Protein AF-A0A2S0VPR3-F1 (afdb_monomer_lite)

Secondary structure (DSSP, 8-state):
---------------------------HHHHHS-S-HHHHHHHHHHHHHHHHHHHHHHT-SSHHHHHHHHHHHHHHHHHHHHH----S---HHHHHHHHHHHHHHHHHHHHHHHHHHHT-TT-HHHHHHHHHHHHHHHHHHHHHHHHHHHHHHS---

pLDDT: mean 84.64, std 18.94, range [37.22, 98.69]

Organism: NCBI:txid2172099

Sequence (157 aa):
MIKKMNRTLTTTLLTILISGCASNKMSHEELWHSHDLARVERAKTLYSCGMFFAIAGDQRQNEIEKSRYHKYSAKATNLAKELTPIDGSITDDQRKKLKKRYNLYAFRTSQSWIKAIGNDPEGNVFKNITKDCVSAIQNEDFIDTIDKLHNKISPKP

Foldseek 3Di:
DDDDDDDDDDDDDDDDPPPDPPPPPPDPCLQQQDPPVVLQVLLLLLLLQLVLLQVVLVPDPDPVSSVVSNVLSVLSNVLSVVSRDHDDDDDPVSVVSNVVSSNVSSVVNSVVLVVVCVVDPVSVSVVVSNVVSVVSSVVSVVVVVVVVVCCVVDPDD

Radius of gyration: 26.05 Å; chains: 1; bounding box: 92×51×65 Å

Structure (mmCIF, N/CA/C/O backbone):
data_AF-A0A2S0VPR3-F1
#
_entry.id   AF-A0A2S0VPR3-F1
#
loop_
_atom_site.group_PDB
_atom_site.id
_atom_site.type_symbol
_atom_site.label_atom_id
_atom_site.label_alt_id
_atom_site.label_comp_id
_atom_site.label_asym_id
_atom_site.label_entity_id
_atom_site.label_seq_id
_atom_site.pdbx_PDB_ins_code
_atom_site.Cartn_x
_atom_site.Cartn_y
_atom_site.Cartn_z
_atom_site.occupancy
_atom_site.B_iso_or_equiv
_atom_site.auth_seq_id
_atom_site.auth_comp_id
_atom_site.auth_asym_id
_atom_site.auth_atom_id
_atom_site.pdbx_PDB_model_num
ATOM 1 N N . MET A 1 1 ? -60.496 -34.418 -36.678 1.00 41.12 1 MET A N 1
ATOM 2 C CA . MET A 1 1 ? -59.887 -35.598 -37.336 1.00 41.12 1 MET A CA 1
ATOM 3 C C . MET A 1 1 ? -58.403 -35.336 -37.532 1.00 41.12 1 MET A C 1
ATOM 5 O O . MET A 1 1 ? -58.053 -34.328 -38.124 1.00 41.12 1 MET A O 1
ATOM 9 N N . ILE A 1 2 ? -57.552 -36.198 -36.975 1.00 43.47 2 ILE A N 1
ATOM 10 C CA . ILE A 1 2 ? -56.084 -36.142 -37.061 1.00 43.47 2 ILE A CA 1
ATOM 11 C C . ILE A 1 2 ? -55.612 -37.054 -38.202 1.00 43.47 2 ILE A C 1
ATOM 13 O O . ILE A 1 2 ? -56.076 -38.192 -38.259 1.00 43.47 2 ILE A O 1
ATOM 17 N N . LYS A 1 3 ? -54.655 -36.581 -39.022 1.00 37.22 3 LYS A N 1
ATOM 18 C CA . LYS A 1 3 ? -53.531 -37.294 -39.702 1.00 37.22 3 LYS A CA 1
ATOM 19 C C . LYS A 1 3 ? -53.124 -36.478 -40.949 1.00 37.22 3 LYS A C 1
ATOM 21 O O . LYS A 1 3 ? -54.006 -36.015 -41.648 1.00 37.22 3 LYS A O 1
ATOM 26 N N . LYS A 1 4 ? -51.861 -36.293 -41.348 1.00 37.25 4 LYS A N 1
ATOM 27 C CA . LYS A 1 4 ? -50.542 -36.722 -40.856 1.00 37.25 4 LYS A CA 1
ATOM 28 C C . LYS A 1 4 ? -49.463 -35.923 -41.626 1.00 37.25 4 LYS A C 1
ATOM 30 O O . LYS A 1 4 ? -49.666 -35.571 -42.779 1.00 37.25 4 LYS A O 1
ATOM 35 N N . MET A 1 5 ? -48.336 -35.712 -40.950 1.00 45.12 5 MET A N 1
ATOM 36 C CA . MET A 1 5 ? -46.998 -35.275 -41.396 1.00 45.12 5 MET A CA 1
ATOM 37 C C . MET A 1 5 ? -46.470 -35.800 -42.748 1.00 45.12 5 MET A C 1
ATOM 39 O O . MET A 1 5 ? -46.706 -36.959 -43.075 1.00 45.12 5 MET A O 1
ATOM 43 N N . ASN A 1 6 ? -45.595 -34.998 -43.384 1.00 39.19 6 ASN A N 1
ATOM 44 C CA . ASN A 1 6 ? -44.195 -35.322 -43.768 1.00 39.19 6 ASN A CA 1
ATOM 45 C C . ASN A 1 6 ? -43.497 -34.025 -44.268 1.00 39.19 6 ASN A C 1
ATOM 47 O O . ASN A 1 6 ? -43.946 -33.445 -45.244 1.00 39.19 6 ASN A O 1
ATOM 51 N N . ARG A 1 7 ? -42.629 -33.341 -43.500 1.00 47.25 7 ARG A N 1
ATOM 52 C CA . ARG A 1 7 ? -41.166 -33.508 -43.272 1.00 47.25 7 ARG A CA 1
ATOM 53 C C . ARG A 1 7 ? -40.259 -33.458 -44.519 1.00 47.25 7 ARG A C 1
ATOM 55 O O . ARG A 1 7 ? -40.121 -34.472 -45.182 1.00 47.25 7 ARG A O 1
ATOM 62 N N . THR A 1 8 ? -39.544 -32.332 -44.659 1.00 45.31 8 THR A N 1
ATOM 63 C CA . THR A 1 8 ? -38.117 -32.155 -45.067 1.00 45.31 8 THR A CA 1
ATOM 64 C C . THR A 1 8 ? -37.840 -30.644 -44.955 1.00 45.31 8 THR A C 1
ATOM 66 O O . THR A 1 8 ? -38.461 -29.883 -45.681 1.00 45.31 8 THR A O 1
ATOM 69 N N . LEU A 1 9 ? -37.206 -30.073 -43.923 1.00 47.94 9 LEU A N 1
ATOM 70 C CA . LEU A 1 9 ? -35.815 -30.162 -43.446 1.00 47.94 9 LEU A CA 1
ATOM 71 C C . LEU A 1 9 ? -34.763 -29.860 -44.527 1.00 47.94 9 LEU A C 1
ATOM 73 O O . LEU A 1 9 ? -34.195 -30.776 -45.107 1.00 47.94 9 LEU A O 1
ATOM 77 N N . THR A 1 10 ? -34.455 -28.571 -44.704 1.00 51.34 10 THR A N 1
ATOM 78 C CA . THR A 1 10 ? -33.142 -28.129 -45.188 1.00 51.34 10 THR A CA 1
ATOM 79 C C . THR A 1 10 ? -32.711 -26.880 -44.425 1.00 51.34 10 THR A C 1
ATOM 81 O O . THR A 1 10 ? -33.297 -25.807 -44.511 1.00 51.34 10 THR A O 1
ATOM 84 N N . THR A 1 11 ? -31.702 -27.108 -43.603 1.00 50.25 11 THR A N 1
ATOM 85 C CA . THR A 1 11 ? -30.854 -26.191 -42.850 1.00 50.25 11 THR A CA 1
ATOM 86 C C . THR A 1 11 ? -30.177 -25.132 -43.721 1.00 50.25 11 THR A C 1
ATOM 88 O O . THR A 1 11 ? -29.472 -25.487 -44.661 1.00 50.25 11 THR A O 1
ATOM 91 N N . THR A 1 12 ? -30.237 -23.868 -43.297 1.00 47.62 12 THR A N 1
ATOM 92 C C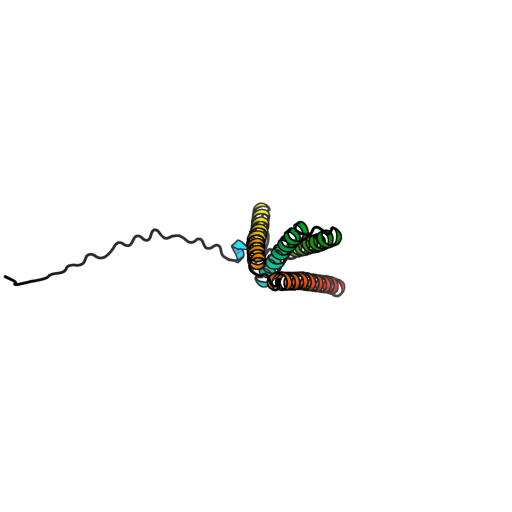A . THR A 1 12 ? -29.170 -22.882 -43.548 1.00 47.62 12 THR A CA 1
ATOM 93 C C . THR A 1 12 ? -28.755 -22.251 -42.225 1.00 47.62 12 THR A C 1
ATOM 95 O O . THR A 1 12 ? -29.386 -21.342 -41.693 1.00 47.62 12 THR A O 1
ATOM 98 N N . LEU A 1 13 ? -27.707 -22.864 -41.682 1.00 44.31 13 LEU A N 1
ATOM 99 C CA . LEU A 1 13 ? -26.794 -22.383 -40.654 1.00 44.31 13 LEU A CA 1
ATOM 100 C C . LEU A 1 13 ? -25.837 -21.342 -41.288 1.00 44.31 13 LEU A C 1
ATOM 102 O O . LEU A 1 13 ? -25.604 -21.422 -42.490 1.00 44.31 13 LEU A O 1
ATOM 106 N N . LEU A 1 14 ? -25.218 -20.484 -40.459 1.00 42.88 14 LEU A N 1
ATOM 107 C CA . LEU A 1 14 ? -24.195 -19.451 -40.763 1.00 42.88 14 LEU A CA 1
ATOM 108 C C . LEU A 1 14 ? -24.749 -18.174 -41.425 1.00 42.88 14 LEU A C 1
ATOM 110 O O . LEU A 1 14 ? -25.270 -18.210 -42.525 1.00 42.88 14 LEU A O 1
ATOM 114 N N . THR A 1 15 ? -24.631 -16.991 -40.819 1.00 49.88 15 THR A N 1
ATOM 115 C CA . THR A 1 15 ? -23.358 -16.405 -40.378 1.00 49.88 15 THR A CA 1
ATOM 116 C C . THR A 1 15 ? -23.406 -15.776 -38.991 1.00 49.88 15 THR A C 1
ATOM 118 O O . THR A 1 15 ? -24.073 -14.778 -38.728 1.00 49.88 15 THR A O 1
ATOM 121 N N . ILE A 1 16 ? -22.564 -16.347 -38.142 1.00 53.84 16 ILE A N 1
ATOM 122 C CA . ILE A 1 16 ? -21.940 -15.721 -36.991 1.00 53.84 16 ILE A CA 1
ATOM 123 C C . ILE A 1 16 ? -21.056 -14.573 -37.511 1.00 53.84 16 ILE A C 1
ATOM 125 O O . ILE A 1 16 ? -20.036 -14.828 -38.144 1.00 53.84 16 ILE A O 1
ATOM 129 N N . LEU A 1 17 ? -21.409 -13.321 -37.224 1.00 46.84 17 LEU A N 1
ATOM 130 C CA . LEU A 1 17 ? -20.429 -12.240 -37.107 1.00 46.84 17 LEU A CA 1
ATOM 131 C C . LEU A 1 17 ? -20.447 -11.792 -35.654 1.00 46.84 17 LEU A C 1
ATOM 133 O O . LEU A 1 17 ? -21.159 -10.882 -35.240 1.00 46.84 17 LEU A O 1
ATOM 137 N N . ILE A 1 18 ? -19.657 -12.535 -34.882 1.00 49.53 18 ILE A N 1
ATOM 138 C CA . ILE A 1 18 ? -19.059 -12.099 -33.631 1.00 49.53 18 ILE A CA 1
ATOM 139 C C . ILE A 1 18 ? -18.446 -10.726 -33.916 1.00 49.53 18 ILE A C 1
ATOM 141 O O . ILE A 1 18 ? -17.368 -10.630 -34.502 1.00 49.53 18 ILE A O 1
ATOM 145 N N . SER A 1 19 ? -19.128 -9.651 -33.520 1.00 47.47 19 SER A N 1
ATOM 146 C CA . SER A 1 19 ? -18.457 -8.393 -33.220 1.00 47.47 19 SER A CA 1
ATOM 147 C C . SER A 1 19 ? -17.569 -8.700 -32.025 1.00 47.47 19 SER A C 1
ATOM 149 O O . SER A 1 19 ? -18.002 -8.638 -30.873 1.00 47.47 19 SER A O 1
ATOM 151 N N . GLY A 1 20 ? -16.363 -9.178 -32.325 1.00 44.88 20 GLY A N 1
ATOM 152 C CA . GLY A 1 20 ? -15.358 -9.494 -31.339 1.00 44.88 20 GLY A CA 1
ATOM 153 C C . GLY A 1 20 ? -15.208 -8.286 -30.440 1.00 44.88 20 GLY A C 1
ATOM 154 O O . GLY A 1 20 ? -14.730 -7.237 -30.868 1.00 44.88 20 GLY A O 1
ATOM 155 N N . CYS A 1 21 ? -15.618 -8.439 -29.183 1.00 50.00 21 CYS A N 1
ATOM 156 C CA . CYS A 1 21 ? -15.025 -7.687 -28.104 1.00 50.00 21 CYS A CA 1
ATOM 157 C C . CYS A 1 21 ? -13.535 -8.022 -28.165 1.00 50.00 21 CYS A C 1
ATOM 159 O O . CYS A 1 21 ? -13.098 -9.027 -27.608 1.00 50.00 21 CYS A O 1
ATOM 161 N N . ALA A 1 22 ? -12.768 -7.228 -28.910 1.00 43.62 22 ALA A N 1
ATOM 162 C CA . ALA A 1 22 ? -11.326 -7.231 -28.825 1.00 43.62 22 ALA A CA 1
ATOM 163 C C . ALA A 1 22 ? -11.003 -6.793 -27.399 1.00 43.62 22 ALA A C 1
ATOM 165 O O . ALA A 1 22 ? -10.902 -5.607 -27.086 1.00 43.62 22 ALA A O 1
ATOM 166 N N . SER A 1 23 ? -10.928 -7.759 -26.487 1.00 46.84 23 SER A N 1
ATOM 167 C CA . SER A 1 23 ? -10.309 -7.536 -25.201 1.00 46.84 23 SER A CA 1
ATOM 168 C C . SER A 1 23 ? -8.827 -7.351 -25.500 1.00 46.84 23 SER A C 1
ATOM 170 O O . SER A 1 23 ? -8.069 -8.319 -25.493 1.00 46.84 23 SER A O 1
ATOM 172 N N . ASN A 1 24 ? -8.422 -6.114 -25.797 1.00 50.50 24 ASN A N 1
ATOM 173 C CA . ASN A 1 24 ? -7.036 -5.682 -25.675 1.00 50.50 24 ASN A CA 1
ATOM 174 C C . ASN A 1 24 ? -6.686 -5.773 -24.187 1.00 50.50 24 ASN A C 1
ATOM 176 O O . ASN A 1 24 ? -6.697 -4.787 -23.450 1.00 50.50 24 ASN A O 1
ATOM 180 N N . LYS A 1 25 ? -6.480 -7.003 -23.711 1.00 58.47 25 LYS A N 1
ATOM 181 C CA . LYS A 1 25 ? -5.924 -7.270 -22.398 1.00 58.47 25 LYS A CA 1
ATOM 182 C C . LYS A 1 25 ? -4.461 -6.879 -22.518 1.00 58.47 25 LYS A C 1
ATOM 184 O O . LYS A 1 25 ? -3.669 -7.661 -23.028 1.00 58.47 25 LYS A O 1
ATOM 189 N N . MET A 1 26 ? -4.148 -5.648 -22.112 1.00 70.38 26 MET A N 1
ATOM 190 C CA . MET A 1 26 ? -2.761 -5.247 -21.894 1.00 70.38 26 MET A CA 1
ATOM 191 C C . MET A 1 26 ? -2.090 -6.317 -21.033 1.00 70.38 26 MET A C 1
ATOM 193 O O . MET A 1 26 ? -2.689 -6.785 -20.054 1.00 70.38 26 MET A O 1
ATOM 197 N N . SER A 1 27 ? -0.877 -6.711 -21.404 1.00 71.25 27 SER A N 1
ATOM 198 C CA . SER A 1 27 ? -0.104 -7.659 -20.612 1.00 71.25 27 SER A CA 1
ATOM 199 C C . SER A 1 27 ? 0.165 -7.072 -19.219 1.00 71.25 27 SER A C 1
ATOM 201 O O . SER A 1 27 ? 0.088 -5.859 -18.998 1.00 71.25 27 SER A O 1
ATOM 203 N N . HIS A 1 28 ? 0.455 -7.924 -18.235 1.00 68.00 28 HIS A N 1
ATOM 204 C CA . HIS A 1 28 ? 0.770 -7.447 -16.886 1.00 68.00 28 HIS A CA 1
ATOM 205 C C . HIS A 1 28 ? 1.993 -6.510 -16.885 1.00 68.00 28 HIS A C 1
ATOM 207 O O . HIS A 1 28 ? 2.003 -5.505 -16.174 1.00 68.00 28 HIS A O 1
ATOM 213 N N . GLU A 1 29 ? 2.987 -6.812 -17.716 1.00 66.19 29 GLU A N 1
ATOM 214 C CA . GLU A 1 29 ? 4.177 -5.988 -17.923 1.00 66.19 29 GLU A CA 1
ATOM 215 C C . GLU A 1 29 ? 3.810 -4.615 -18.500 1.00 66.19 29 GLU A C 1
ATOM 217 O O . GLU A 1 29 ? 4.197 -3.594 -17.947 1.00 66.19 29 GLU A O 1
ATOM 222 N N . GLU A 1 30 ? 2.965 -4.551 -19.530 1.00 72.12 30 GLU A N 1
ATOM 223 C CA . GLU A 1 30 ? 2.476 -3.275 -20.074 1.00 72.12 30 GLU A CA 1
ATOM 224 C C . GLU A 1 30 ? 1.630 -2.493 -19.052 1.00 72.12 30 GLU A C 1
ATOM 226 O O . GLU A 1 30 ? 1.491 -1.262 -19.108 1.00 72.12 30 GLU A O 1
ATOM 231 N N . LEU A 1 31 ? 1.007 -3.208 -18.112 1.00 81.31 31 LEU A N 1
ATOM 232 C CA . LEU A 1 31 ? 0.158 -2.612 -17.093 1.00 81.31 31 LEU A CA 1
ATOM 233 C C . LEU A 1 31 ? 0.976 -1.975 -15.955 1.00 81.31 31 LEU A C 1
ATOM 235 O O . LEU A 1 31 ? 0.620 -0.885 -15.489 1.00 81.31 31 LEU A O 1
ATOM 239 N N . TRP A 1 32 ? 2.052 -2.630 -15.523 1.00 90.06 32 TRP A N 1
ATOM 240 C CA . TRP A 1 32 ? 2.828 -2.251 -14.334 1.00 90.06 32 TRP A CA 1
ATOM 241 C C . TRP A 1 32 ? 4.272 -1.849 -14.625 1.00 90.06 32 TRP A C 1
ATOM 243 O O . TRP A 1 32 ? 4.975 -1.448 -13.706 1.00 90.06 32 TRP A O 1
ATOM 253 N N . HIS A 1 33 ? 4.680 -1.899 -15.891 1.00 87.88 33 HIS A N 1
ATOM 254 C CA . HIS A 1 33 ? 6.036 -1.632 -16.360 1.00 87.88 33 HIS A CA 1
ATOM 255 C C . HIS A 1 33 ? 7.103 -2.482 -15.660 1.00 87.88 33 HIS A C 1
ATOM 257 O O . HIS A 1 33 ? 8.224 -2.020 -15.502 1.00 87.88 33 HIS A O 1
ATOM 263 N N . SER A 1 34 ? 6.772 -3.701 -15.218 1.00 89.81 34 SER A N 1
ATOM 264 C CA . SER A 1 34 ? 7.771 -4.629 -14.687 1.00 89.81 34 SER A CA 1
ATOM 265 C C . SER A 1 34 ? 7.350 -6.095 -14.779 1.00 89.81 34 SER A C 1
ATOM 267 O O . SER A 1 34 ? 6.170 -6.431 -14.616 1.00 89.81 34 SER A O 1
ATOM 269 N N . HIS A 1 35 ? 8.340 -6.959 -14.994 1.00 88.38 35 HIS A N 1
ATOM 270 C CA . HIS A 1 35 ? 8.263 -8.414 -14.912 1.00 88.38 35 HIS A CA 1
ATOM 271 C C . HIS A 1 35 ? 8.415 -8.941 -13.481 1.00 88.38 35 HIS A C 1
ATOM 273 O O . HIS A 1 35 ? 8.045 -10.085 -13.216 1.00 88.38 35 HIS A O 1
ATOM 279 N N . ASP A 1 36 ? 8.935 -8.139 -12.546 1.00 91.12 36 ASP A N 1
ATOM 280 C CA . ASP A 1 36 ? 9.072 -8.527 -11.141 1.00 91.12 36 ASP A CA 1
ATOM 281 C C . ASP A 1 36 ? 7.708 -8.450 -10.440 1.00 91.12 36 ASP A C 1
ATOM 283 O O . ASP A 1 36 ? 7.371 -7.496 -9.731 1.00 91.12 36 ASP A O 1
ATOM 287 N N . LEU A 1 37 ? 6.889 -9.480 -10.671 1.00 90.81 37 LEU A N 1
ATOM 288 C CA . LEU A 1 37 ? 5.535 -9.581 -10.127 1.00 90.81 37 LEU A CA 1
ATOM 289 C C . LEU A 1 37 ? 5.533 -9.493 -8.599 1.00 90.81 37 LEU A C 1
ATOM 291 O O . LEU A 1 37 ? 4.659 -8.851 -8.022 1.00 90.81 37 LEU A O 1
ATOM 295 N N . ALA A 1 38 ? 6.527 -10.095 -7.942 1.00 92.25 38 ALA A N 1
ATOM 296 C CA . ALA A 1 38 ? 6.630 -10.068 -6.491 1.00 92.25 38 ALA A CA 1
ATOM 297 C C . ALA A 1 38 ? 6.820 -8.631 -5.989 1.00 92.25 38 ALA A C 1
ATOM 299 O O . ALA A 1 38 ? 6.126 -8.196 -5.070 1.00 92.25 38 ALA A O 1
ATOM 300 N N . ARG A 1 39 ? 7.712 -7.861 -6.615 1.00 93.31 39 ARG A N 1
ATOM 301 C CA . ARG A 1 39 ? 7.943 -6.458 -6.262 1.00 93.31 39 ARG A CA 1
ATOM 302 C C . ARG A 1 39 ? 6.763 -5.561 -6.633 1.00 93.31 39 ARG A C 1
ATOM 304 O O . ARG A 1 39 ? 6.433 -4.655 -5.865 1.00 93.31 39 ARG A O 1
ATOM 311 N N . VAL A 1 40 ? 6.061 -5.848 -7.733 1.00 95.25 40 VAL A N 1
ATOM 312 C CA . VAL A 1 40 ? 4.797 -5.175 -8.079 1.00 95.25 40 VAL A CA 1
ATOM 313 C C . VAL A 1 40 ? 3.747 -5.382 -6.982 1.00 95.25 40 VAL A C 1
ATOM 315 O O . VAL A 1 40 ? 3.133 -4.403 -6.551 1.00 95.25 40 VAL A O 1
ATOM 318 N N . GLU A 1 41 ? 3.548 -6.612 -6.503 1.00 95.88 41 GLU A N 1
ATOM 319 C CA . GLU A 1 41 ? 2.563 -6.923 -5.456 1.00 95.88 41 GLU A CA 1
ATOM 320 C C . GLU A 1 41 ? 2.925 -6.314 -4.097 1.00 95.88 41 GLU A C 1
ATOM 322 O O . GLU A 1 41 ? 2.059 -5.766 -3.405 1.00 95.88 41 GLU A O 1
ATOM 327 N N . ARG A 1 42 ? 4.209 -6.315 -3.728 1.00 96.56 42 ARG A N 1
ATOM 328 C CA . ARG A 1 42 ? 4.671 -5.638 -2.506 1.00 96.56 42 ARG A CA 1
ATOM 329 C C . ARG A 1 42 ? 4.455 -4.125 -2.591 1.00 96.56 42 ARG A C 1
ATOM 331 O O . ARG A 1 42 ? 3.907 -3.536 -1.659 1.00 96.56 42 ARG A O 1
ATOM 338 N N . ALA A 1 43 ? 4.743 -3.504 -3.739 1.00 97.00 43 ALA A N 1
ATOM 339 C CA . ALA A 1 43 ? 4.452 -2.087 -3.962 1.00 97.00 43 ALA A CA 1
ATOM 340 C C . ALA A 1 43 ? 2.943 -1.796 -3.871 1.00 97.00 43 ALA A C 1
ATOM 342 O O . ALA A 1 43 ? 2.535 -0.872 -3.167 1.00 97.00 43 ALA A O 1
ATOM 343 N N . LYS A 1 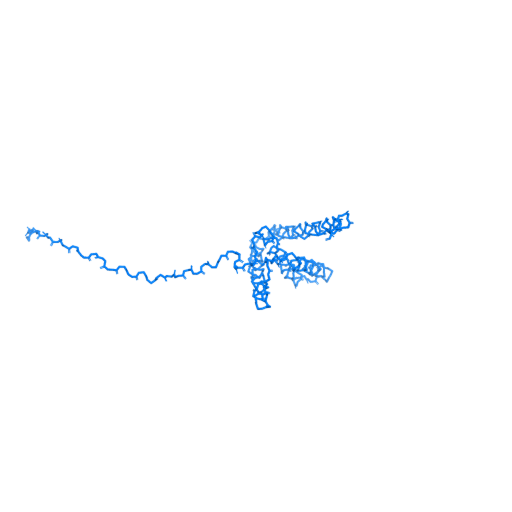44 ? 2.090 -2.609 -4.513 1.00 97.69 44 LYS A N 1
ATOM 344 C CA . LYS A 1 44 ? 0.620 -2.503 -4.413 1.00 97.69 44 LYS A CA 1
ATOM 345 C C . LYS A 1 44 ? 0.140 -2.581 -2.964 1.00 97.69 44 LYS A C 1
ATOM 347 O O . LYS A 1 44 ? -0.714 -1.785 -2.558 1.00 97.69 44 LYS A O 1
ATOM 352 N N . THR A 1 45 ? 0.694 -3.514 -2.194 1.00 98.12 45 THR A N 1
ATOM 353 C CA . THR A 1 45 ? 0.393 -3.688 -0.769 1.00 98.12 45 THR A CA 1
ATOM 354 C C . THR A 1 45 ? 0.760 -2.433 0.013 1.00 98.12 45 THR A C 1
ATOM 356 O O . THR A 1 45 ? -0.101 -1.868 0.684 1.00 98.12 45 THR A O 1
ATOM 359 N N . LEU A 1 46 ? 1.982 -1.917 -0.145 1.00 98.38 46 LEU A N 1
ATOM 360 C CA . LEU A 1 46 ? 2.425 -0.709 0.553 1.00 98.38 46 LEU A CA 1
ATOM 361 C C . LEU A 1 46 ? 1.612 0.538 0.172 1.00 98.38 46 LEU A C 1
ATOM 363 O O . LEU A 1 46 ? 1.229 1.296 1.062 1.00 98.38 46 LEU A O 1
ATOM 367 N N . TYR A 1 47 ? 1.274 0.738 -1.109 1.00 98.50 47 TYR A N 1
ATOM 368 C CA . TYR A 1 47 ? 0.374 1.829 -1.517 1.00 98.50 47 TYR A CA 1
ATOM 369 C C . TYR A 1 47 ? -1.000 1.705 -0.836 1.00 98.50 47 TYR A C 1
ATOM 371 O O . TYR A 1 47 ? -1.547 2.698 -0.351 1.00 98.50 47 TYR A O 1
ATOM 379 N N . SER A 1 48 ? -1.549 0.488 -0.767 1.00 98.69 48 SER A N 1
ATOM 380 C CA . SER A 1 48 ? -2.842 0.217 -0.123 1.00 98.69 48 SER A CA 1
ATOM 381 C C . SER A 1 48 ? -2.785 0.468 1.385 1.00 98.69 48 SER A C 1
ATOM 383 O O . SER A 1 48 ? -3.672 1.126 1.925 1.00 98.69 48 SER A O 1
ATOM 385 N N . CYS A 1 49 ? -1.716 0.033 2.054 1.00 98.69 49 CYS A N 1
ATOM 386 C CA . CYS A 1 49 ? -1.469 0.289 3.473 1.00 98.69 49 CYS A CA 1
ATOM 387 C C . CYS A 1 49 ? -1.280 1.776 3.778 1.00 98.69 49 CYS A C 1
ATOM 389 O O . CYS A 1 49 ? -1.833 2.280 4.755 1.00 98.69 49 CYS A O 1
ATOM 391 N N . GLY A 1 50 ? -0.561 2.498 2.914 1.00 98.50 50 GLY A N 1
ATOM 392 C CA . GLY A 1 50 ? -0.422 3.948 3.001 1.00 98.50 50 GLY A CA 1
ATOM 393 C C . GLY A 1 50 ? -1.782 4.642 3.015 1.00 98.50 50 GLY A C 1
ATOM 394 O O . GLY A 1 50 ? -2.053 5.469 3.888 1.00 98.50 50 GLY A O 1
ATOM 395 N N . MET A 1 51 ? -2.671 4.253 2.101 1.00 98.62 51 MET A N 1
ATOM 396 C CA . MET A 1 51 ? -4.018 4.816 2.028 1.00 98.62 51 MET A CA 1
ATOM 397 C C . MET A 1 51 ? -4.913 4.386 3.193 1.00 98.62 51 MET A C 1
ATOM 399 O O . MET A 1 51 ? -5.608 5.221 3.767 1.00 98.62 51 MET A O 1
ATOM 403 N N . PHE A 1 52 ? -4.865 3.113 3.582 1.00 98.56 52 PHE A N 1
ATOM 404 C CA . PHE A 1 52 ? -5.604 2.596 4.731 1.00 98.56 52 PHE A CA 1
ATOM 405 C C . PHE A 1 52 ? -5.261 3.350 6.015 1.00 98.56 52 PHE A C 1
ATOM 407 O O . PHE A 1 52 ? -6.166 3.800 6.713 1.00 98.56 52 PHE A O 1
ATOM 414 N N . PHE A 1 53 ? -3.974 3.550 6.306 1.00 98.56 53 PHE A N 1
ATOM 415 C CA . PHE A 1 53 ? -3.561 4.275 7.503 1.00 98.56 53 PHE A CA 1
ATOM 416 C C . PHE A 1 53 ? -3.887 5.767 7.451 1.00 98.56 53 PHE A C 1
ATOM 418 O O . PHE A 1 53 ? -4.165 6.338 8.500 1.00 98.56 53 PHE A O 1
ATOM 425 N N . ALA A 1 54 ? -3.910 6.395 6.270 1.00 98.31 54 ALA A N 1
ATOM 426 C CA . ALA A 1 54 ? -4.404 7.768 6.148 1.00 98.31 54 ALA A CA 1
ATOM 427 C C . ALA A 1 54 ? -5.875 7.847 6.575 1.00 98.31 54 ALA A C 1
ATOM 429 O O . ALA A 1 54 ? -6.202 8.584 7.501 1.00 98.31 54 ALA A O 1
ATOM 430 N N . ILE A 1 55 ? -6.723 6.995 5.987 1.00 97.44 55 ILE A N 1
ATOM 431 C CA . ILE A 1 55 ? -8.152 6.927 6.315 1.00 97.44 55 ILE A CA 1
ATOM 432 C C . ILE A 1 55 ? -8.345 6.601 7.800 1.00 97.44 55 ILE A C 1
ATOM 434 O O . ILE A 1 55 ? -9.086 7.290 8.491 1.00 97.44 55 ILE A O 1
ATOM 438 N N . ALA A 1 56 ? -7.659 5.576 8.314 1.00 95.75 56 ALA A N 1
ATOM 439 C CA . ALA A 1 56 ? -7.769 5.166 9.710 1.00 95.75 56 ALA A CA 1
ATOM 440 C C . ALA A 1 56 ? -7.319 6.264 10.683 1.00 95.75 56 ALA A C 1
ATOM 442 O O . ALA A 1 56 ? -7.890 6.360 11.766 1.00 95.75 56 ALA A O 1
ATOM 443 N N . GLY A 1 57 ? -6.318 7.070 10.311 1.00 96.75 57 GLY A N 1
ATOM 444 C CA . GLY A 1 57 ? -5.864 8.233 11.072 1.00 96.75 57 GLY A CA 1
ATOM 445 C C . GLY A 1 57 ? -6.889 9.361 11.084 1.00 96.75 57 GLY A C 1
ATOM 446 O O . GLY A 1 57 ? -7.202 9.870 12.158 1.00 96.75 57 GLY A O 1
ATOM 447 N N . ASP A 1 58 ? -7.481 9.678 9.930 1.00 97.06 58 ASP A N 1
ATOM 448 C CA . ASP A 1 58 ? -8.502 10.726 9.788 1.00 97.06 58 ASP A CA 1
ATOM 449 C C . ASP A 1 58 ? -9.776 10.442 10.602 1.00 97.06 58 ASP A C 1
ATOM 451 O O . ASP A 1 58 ? -10.504 11.367 10.952 1.00 97.06 58 ASP A O 1
ATOM 455 N N . GLN A 1 59 ? -10.038 9.175 10.943 1.00 95.00 59 GLN A N 1
ATOM 456 C CA . GLN A 1 59 ? -11.156 8.778 11.807 1.00 95.00 59 GLN A CA 1
ATOM 457 C C . GLN A 1 59 ? -10.842 8.850 13.316 1.00 95.00 59 GLN A C 1
ATOM 459 O O . GLN A 1 59 ? -11.731 8.609 14.133 1.00 95.00 59 GLN A O 1
ATOM 464 N N . ARG A 1 60 ? -9.598 9.135 13.734 1.00 94.56 60 ARG A N 1
ATOM 465 C CA . ARG A 1 60 ? -9.237 9.210 15.163 1.00 94.56 60 ARG A CA 1
ATOM 466 C C . ARG A 1 60 ? -9.497 10.600 15.730 1.00 94.56 60 ARG A C 1
ATOM 468 O O . ARG A 1 60 ? -9.060 11.601 15.176 1.00 94.56 60 ARG A O 1
ATOM 475 N N . GLN A 1 61 ? -10.137 10.632 16.898 1.00 95.75 61 GLN A N 1
ATOM 476 C CA . GLN A 1 61 ? -10.319 11.855 17.688 1.00 95.75 61 GLN A CA 1
ATOM 477 C C . GLN A 1 61 ? -9.082 12.203 18.526 1.00 95.75 61 GLN A C 1
ATOM 479 O O . GLN A 1 61 ? -8.839 13.364 18.836 1.00 95.75 61 GLN A O 1
ATOM 484 N N . ASN A 1 62 ? -8.295 11.196 18.912 1.00 97.19 62 ASN A N 1
ATOM 485 C CA . ASN A 1 62 ? -7.076 11.398 19.679 1.00 97.19 62 ASN A CA 1
ATOM 486 C C . ASN A 1 62 ? -5.914 11.781 18.747 1.00 97.19 62 ASN A C 1
ATOM 488 O O . ASN A 1 62 ? -5.528 10.998 17.877 1.00 97.19 62 ASN A O 1
ATOM 492 N N . GLU A 1 63 ? -5.319 12.955 18.972 1.00 95.88 63 GLU A N 1
ATOM 493 C CA . GLU A 1 63 ? -4.242 13.493 18.129 1.00 95.88 63 GLU A CA 1
ATOM 494 C C . GLU A 1 63 ? -2.964 12.639 18.129 1.00 95.88 63 GLU A C 1
ATOM 496 O O . GLU A 1 63 ? -2.292 12.520 17.103 1.00 95.88 63 GLU A O 1
ATOM 501 N N . ILE A 1 64 ? -2.637 11.974 19.242 1.00 96.44 64 ILE A N 1
ATOM 502 C CA . ILE A 1 64 ? -1.481 11.066 19.312 1.00 96.44 64 ILE A CA 1
ATOM 503 C C . ILE A 1 64 ? -1.721 9.858 18.403 1.00 96.44 64 ILE A C 1
ATOM 505 O O . ILE A 1 64 ? -0.842 9.461 17.632 1.00 96.44 64 ILE A O 1
ATOM 509 N N . GLU A 1 65 ? -2.921 9.280 18.456 1.00 94.62 65 GLU A N 1
ATOM 510 C CA . GLU A 1 65 ? -3.280 8.149 17.606 1.00 94.62 65 GLU A CA 1
ATOM 511 C C . GLU A 1 65 ? -3.339 8.538 16.133 1.00 94.62 65 GLU A C 1
ATOM 513 O O . GLU A 1 65 ? -2.751 7.846 15.300 1.00 94.62 65 GLU A O 1
ATOM 518 N N . LYS A 1 66 ? -3.987 9.662 15.820 1.00 97.31 66 LYS A N 1
ATOM 519 C CA . LYS A 1 66 ? -4.050 10.235 14.475 1.00 97.31 66 LYS A CA 1
ATOM 520 C C . LYS A 1 66 ? -2.652 10.441 13.894 1.00 97.31 66 LYS A C 1
ATOM 522 O O . LYS A 1 66 ? -2.344 9.930 12.817 1.00 97.31 66 LYS A O 1
ATOM 527 N N . SER A 1 67 ? -1.768 11.102 14.644 1.00 97.69 67 SER A N 1
ATOM 528 C CA . SER A 1 67 ? -0.375 11.326 14.245 1.00 97.69 67 SER A CA 1
ATOM 529 C C . SER A 1 67 ? 0.364 10.012 13.978 1.00 97.69 67 SER A C 1
ATOM 531 O O . SER A 1 67 ? 1.057 9.880 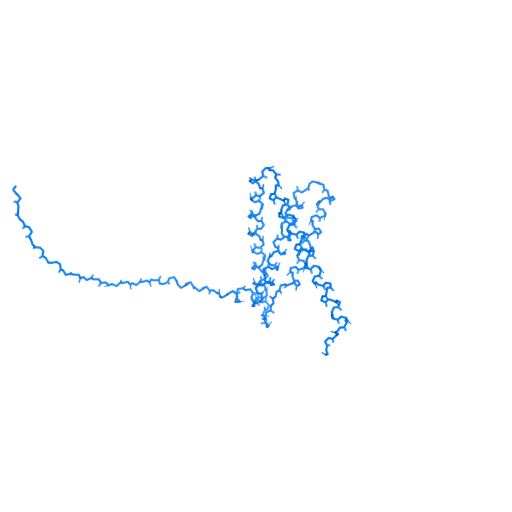12.968 1.00 97.69 67 SER A O 1
ATOM 533 N N . ARG A 1 68 ? 0.191 9.003 14.840 1.00 97.25 68 ARG A N 1
ATOM 534 C CA . ARG A 1 68 ? 0.796 7.675 14.663 1.00 97.25 68 ARG A CA 1
ATOM 535 C C . ARG A 1 68 ? 0.340 7.004 13.364 1.00 97.25 68 ARG A C 1
ATOM 537 O O . ARG A 1 68 ? 1.184 6.498 12.627 1.00 97.25 68 ARG A O 1
ATOM 544 N N . TYR A 1 69 ? -0.952 7.037 13.048 1.00 97.88 69 TYR A N 1
ATOM 545 C CA . TYR A 1 69 ? -1.464 6.487 11.790 1.00 97.88 69 TYR A CA 1
ATOM 546 C C . TYR A 1 69 ? -0.948 7.250 10.564 1.00 97.88 69 TYR A C 1
ATOM 548 O O . TYR A 1 69 ? -0.482 6.623 9.613 1.00 97.88 69 TYR A O 1
ATOM 556 N N . HIS A 1 70 ? -0.907 8.584 10.595 1.00 98.19 70 HIS A N 1
ATOM 557 C CA . HIS A 1 70 ? -0.324 9.356 9.492 1.00 98.19 70 HIS A CA 1
ATOM 558 C C . HIS A 1 70 ? 1.178 9.105 9.309 1.00 98.19 70 HIS A C 1
ATOM 560 O O . HIS A 1 70 ? 1.651 9.071 8.173 1.00 98.19 70 HIS A O 1
ATOM 566 N N . LYS A 1 71 ? 1.932 8.852 10.388 1.00 98.00 71 LYS A N 1
ATOM 567 C CA . LYS A 1 71 ? 3.336 8.418 10.288 1.00 98.00 71 LYS A CA 1
ATOM 568 C C . LYS A 1 71 ? 3.459 7.083 9.554 1.00 98.00 71 LYS A C 1
ATOM 570 O O . LYS A 1 71 ? 4.286 6.974 8.651 1.00 98.00 71 LYS A O 1
ATOM 575 N N . TYR A 1 72 ? 2.625 6.093 9.883 1.00 97.88 72 TYR A N 1
ATOM 576 C CA . TYR A 1 72 ? 2.604 4.828 9.140 1.00 97.88 72 TYR A CA 1
ATOM 577 C C . TYR A 1 72 ? 2.184 5.017 7.682 1.00 97.88 72 TYR A C 1
ATOM 579 O O . TYR A 1 72 ? 2.799 4.432 6.793 1.00 97.88 72 TYR A O 1
ATOM 587 N N . SER A 1 73 ? 1.193 5.873 7.426 1.00 98.44 73 SER A N 1
ATOM 588 C CA . SER A 1 73 ? 0.751 6.212 6.073 1.00 98.44 73 SER A CA 1
ATOM 589 C C . SER A 1 73 ? 1.886 6.788 5.225 1.00 98.44 73 SER A C 1
ATOM 591 O O . SER A 1 73 ? 2.158 6.298 4.124 1.00 98.44 73 SER A O 1
ATOM 593 N N . ALA A 1 74 ? 2.592 7.791 5.754 1.00 98.06 74 ALA A N 1
ATOM 594 C CA . ALA A 1 74 ? 3.718 8.428 5.082 1.00 98.06 74 ALA A CA 1
ATOM 595 C C . ALA A 1 74 ? 4.851 7.429 4.826 1.00 98.06 74 ALA A C 1
ATOM 597 O O . ALA A 1 74 ? 5.379 7.364 3.716 1.00 98.06 74 ALA A O 1
ATOM 598 N N . LYS A 1 75 ? 5.175 6.604 5.827 1.00 97.44 75 LYS A N 1
ATOM 599 C CA . LYS A 1 75 ? 6.219 5.586 5.723 1.00 97.44 75 LYS A CA 1
ATOM 600 C C . LYS A 1 75 ? 5.912 4.551 4.641 1.00 97.44 75 LYS A C 1
ATOM 602 O O . LYS A 1 75 ? 6.722 4.373 3.737 1.00 97.44 75 LYS A O 1
ATOM 607 N N . ALA A 1 76 ? 4.726 3.944 4.673 1.00 97.81 76 ALA A N 1
ATOM 608 C CA . ALA A 1 76 ? 4.288 2.999 3.647 1.00 97.81 76 ALA A CA 1
ATOM 609 C C . ALA A 1 76 ? 4.299 3.627 2.248 1.00 97.81 76 ALA A C 1
ATOM 611 O O . ALA A 1 76 ? 4.767 3.015 1.295 1.00 97.81 76 ALA A O 1
ATOM 612 N N . THR A 1 77 ? 3.840 4.875 2.127 1.00 97.25 77 THR A N 1
ATOM 613 C CA . THR A 1 77 ? 3.815 5.596 0.848 1.00 97.25 77 THR A CA 1
ATOM 614 C C . THR A 1 77 ? 5.218 5.851 0.294 1.00 97.25 77 THR A C 1
ATOM 616 O O . THR A 1 77 ? 5.412 5.793 -0.919 1.00 97.25 77 THR A O 1
ATOM 619 N N . ASN A 1 78 ? 6.195 6.154 1.151 1.00 96.44 78 ASN A N 1
ATOM 620 C CA . ASN A 1 78 ? 7.576 6.376 0.724 1.00 96.44 78 ASN A CA 1
ATOM 621 C C . ASN A 1 78 ? 8.234 5.068 0.282 1.00 96.44 78 ASN A C 1
ATOM 623 O O . ASN A 1 78 ? 8.703 5.005 -0.853 1.00 96.44 78 ASN A O 1
ATOM 627 N N . LEU A 1 79 ? 8.129 4.012 1.096 1.00 95.69 79 LEU A N 1
ATOM 628 C CA . LEU A 1 79 ? 8.596 2.674 0.723 1.00 95.69 79 LEU A CA 1
ATOM 629 C C . LEU A 1 79 ? 7.956 2.210 -0.590 1.00 95.69 79 LEU A C 1
ATOM 631 O O . LEU A 1 79 ? 8.639 1.700 -1.468 1.00 95.69 79 LEU A O 1
ATOM 635 N N . ALA A 1 80 ? 6.655 2.448 -0.787 1.00 96.06 80 ALA A N 1
ATOM 636 C CA . ALA A 1 80 ? 5.967 2.053 -2.014 1.00 96.06 80 ALA A CA 1
ATOM 637 C C . ALA A 1 80 ? 6.545 2.747 -3.256 1.00 96.06 80 ALA A C 1
ATOM 639 O O . ALA A 1 80 ? 6.697 2.116 -4.302 1.00 96.06 80 ALA A O 1
ATOM 640 N N . LYS A 1 81 ? 6.862 4.045 -3.158 1.00 93.75 81 LYS A N 1
ATOM 641 C CA . LYS A 1 81 ? 7.457 4.819 -4.259 1.00 93.75 81 LYS A CA 1
ATOM 642 C C . LYS A 1 81 ? 8.861 4.331 -4.597 1.00 93.75 81 LYS A C 1
ATOM 644 O O . LYS A 1 81 ? 9.168 4.217 -5.776 1.00 93.75 81 LYS A O 1
ATOM 649 N N . GLU A 1 82 ? 9.674 4.049 -3.584 1.00 92.06 82 GLU A N 1
ATOM 650 C CA . GLU A 1 82 ? 11.037 3.525 -3.742 1.00 92.06 82 GLU A CA 1
ATOM 651 C C . GLU A 1 82 ? 11.028 2.098 -4.306 1.00 92.06 82 GLU A C 1
ATOM 653 O O . GLU A 1 82 ? 11.823 1.751 -5.179 1.00 92.06 82 GLU A O 1
ATOM 658 N N . LEU A 1 83 ? 10.071 1.282 -3.863 1.00 92.25 83 LEU A N 1
ATOM 659 C CA . LEU A 1 83 ? 9.933 -0.100 -4.293 1.00 92.25 83 LEU A CA 1
ATOM 660 C C . LEU A 1 83 ? 9.337 -0.236 -5.696 1.00 92.25 83 LEU A C 1
ATOM 662 O O . LEU A 1 83 ? 9.603 -1.253 -6.332 1.00 92.25 83 LEU A O 1
ATOM 666 N N . THR A 1 84 ? 8.546 0.741 -6.167 1.00 93.38 84 THR A N 1
ATOM 667 C CA . THR A 1 84 ? 7.811 0.679 -7.448 1.00 93.38 84 THR A CA 1
ATOM 668 C C . THR A 1 84 ? 8.755 0.259 -8.582 1.00 93.38 84 THR A C 1
ATOM 670 O O . THR A 1 84 ? 9.597 1.063 -8.991 1.00 93.38 84 THR A O 1
ATOM 673 N N . PRO A 1 85 ? 8.639 -0.981 -9.090 1.00 89.44 85 PRO A N 1
ATOM 674 C CA . PRO A 1 85 ? 9.577 -1.486 -10.075 1.00 89.44 85 PRO A CA 1
ATOM 675 C C . PRO A 1 85 ? 9.272 -0.890 -11.448 1.00 89.44 85 PRO A C 1
ATOM 677 O O . PRO A 1 85 ? 8.114 -0.644 -11.791 1.00 89.44 85 PRO A O 1
ATOM 680 N N . ILE A 1 86 ? 10.329 -0.631 -12.214 1.00 89.75 86 ILE A N 1
ATOM 681 C CA . ILE A 1 86 ? 10.256 -0.159 -13.594 1.00 89.75 86 ILE A CA 1
ATOM 682 C C . ILE A 1 86 ? 11.361 -0.872 -14.366 1.00 89.75 86 ILE A C 1
ATOM 684 O O . ILE A 1 86 ? 12.541 -0.694 -14.061 1.00 89.75 86 ILE A O 1
ATOM 688 N N . ASP A 1 87 ? 10.970 -1.649 -15.364 1.00 86.75 87 ASP A N 1
ATOM 689 C CA . ASP A 1 87 ? 11.877 -2.305 -16.288 1.00 86.75 87 ASP A CA 1
ATOM 690 C C . ASP A 1 87 ? 12.145 -1.366 -17.467 1.00 86.75 87 ASP A C 1
ATOM 692 O O . ASP A 1 87 ? 11.225 -0.814 -18.077 1.00 86.75 87 ASP A O 1
ATOM 696 N N . GLY A 1 88 ? 13.425 -1.171 -17.784 1.00 85.06 88 GLY A N 1
ATOM 697 C CA . GLY A 1 88 ? 13.849 -0.265 -18.848 1.00 85.06 88 GLY A CA 1
ATOM 698 C C . GLY A 1 88 ? 13.554 1.211 -18.559 1.00 85.06 88 GLY A C 1
ATOM 699 O O . GLY A 1 88 ? 13.374 1.643 -17.418 1.00 85.06 88 GLY A O 1
ATOM 700 N N . SER A 1 89 ? 13.556 2.019 -19.618 1.00 87.88 89 SER A N 1
ATOM 701 C CA . SER A 1 89 ? 13.186 3.430 -19.552 1.00 87.88 89 SER A CA 1
ATOM 702 C C . SER A 1 89 ? 11.709 3.610 -19.894 1.00 87.88 89 SER A C 1
ATOM 704 O O . SER A 1 89 ? 11.173 2.988 -20.809 1.00 87.88 89 SER A O 1
ATOM 706 N N . ILE A 1 90 ? 11.045 4.500 -19.160 1.00 89.81 90 ILE A N 1
ATOM 707 C CA . ILE A 1 90 ? 9.665 4.906 -19.434 1.00 89.81 90 ILE A CA 1
ATOM 708 C C . ILE A 1 90 ? 9.601 6.424 -19.573 1.00 89.81 90 ILE A C 1
ATOM 710 O O . ILE A 1 90 ? 10.365 7.143 -18.925 1.00 89.81 90 ILE A O 1
ATOM 714 N N . THR A 1 91 ? 8.668 6.915 -20.385 1.00 92.44 91 THR A N 1
ATOM 715 C CA . THR A 1 91 ? 8.396 8.350 -20.519 1.00 92.44 91 THR A CA 1
ATOM 716 C C . THR A 1 91 ? 7.746 8.917 -19.255 1.00 92.44 91 THR A C 1
ATOM 718 O O . THR A 1 91 ? 7.157 8.186 -18.450 1.00 92.44 91 THR A O 1
ATOM 721 N N . ASP A 1 92 ? 7.779 10.239 -19.089 1.00 93.00 92 ASP A N 1
ATOM 722 C CA . ASP A 1 92 ? 7.104 10.906 -17.967 1.00 93.00 92 ASP A CA 1
ATOM 723 C C . ASP A 1 92 ? 5.591 10.649 -17.957 1.00 93.00 92 ASP A C 1
ATOM 725 O O . ASP A 1 92 ? 4.992 10.432 -16.899 1.00 93.00 92 ASP A O 1
ATOM 729 N N . ASP A 1 93 ? 4.970 10.580 -19.135 1.00 93.31 93 ASP A N 1
ATOM 730 C CA . ASP A 1 93 ? 3.555 10.235 -19.275 1.00 93.31 93 ASP A CA 1
ATOM 731 C C . ASP A 1 93 ? 3.262 8.800 -18.828 1.00 93.31 93 ASP A C 1
ATOM 733 O O . ASP A 1 93 ? 2.260 8.552 -18.146 1.00 93.31 93 ASP A O 1
ATOM 737 N N . GLN A 1 94 ? 4.132 7.847 -19.171 1.00 91.19 94 GLN A N 1
ATOM 738 C CA . GLN A 1 94 ? 4.029 6.466 -18.696 1.00 91.19 94 GLN A CA 1
ATOM 739 C C . GLN A 1 94 ? 4.212 6.398 -17.178 1.00 91.19 94 GLN A C 1
ATOM 741 O O . GLN A 1 94 ? 3.388 5.792 -16.492 1.00 91.19 94 GLN A O 1
ATOM 746 N N . ARG A 1 95 ? 5.195 7.114 -16.621 1.00 91.75 95 ARG A N 1
ATOM 747 C CA . ARG A 1 95 ? 5.414 7.214 -15.170 1.00 91.75 95 ARG A CA 1
ATOM 748 C C . ARG A 1 95 ? 4.200 7.794 -14.445 1.00 91.75 95 ARG A C 1
ATOM 750 O O . ARG A 1 95 ? 3.773 7.267 -13.415 1.00 91.75 95 ARG A O 1
ATOM 757 N N . LYS A 1 96 ? 3.591 8.849 -14.992 1.00 93.00 96 LYS A N 1
ATOM 758 C CA . LYS A 1 96 ? 2.370 9.464 -14.452 1.00 93.00 96 LYS A CA 1
ATOM 759 C C . LYS A 1 96 ? 1.186 8.497 -14.497 1.00 93.00 96 LYS A C 1
ATOM 761 O O . LYS A 1 96 ? 0.448 8.392 -13.514 1.00 93.00 96 LYS A O 1
ATOM 766 N N . LYS A 1 97 ? 1.012 7.766 -15.604 1.00 93.25 97 LYS A N 1
ATOM 767 C CA . LYS A 1 97 ? -0.016 6.719 -15.740 1.00 93.25 97 LYS A CA 1
ATOM 768 C C . LYS A 1 97 ? 0.206 5.585 -14.739 1.00 93.25 97 LYS A C 1
ATOM 770 O O . LYS A 1 97 ? -0.754 5.189 -14.080 1.00 93.25 97 LYS A O 1
ATOM 775 N N . LEU A 1 98 ? 1.442 5.123 -14.565 1.00 94.06 98 LEU A N 1
ATOM 776 C CA . LEU A 1 98 ? 1.805 4.081 -13.606 1.00 94.06 98 LEU A CA 1
ATOM 777 C C . LEU A 1 98 ? 1.481 4.504 -12.169 1.00 94.06 98 LEU A C 1
ATOM 779 O O . LEU A 1 98 ? 0.749 3.807 -11.468 1.00 94.06 98 LEU A O 1
ATOM 783 N N . LYS A 1 99 ? 1.911 5.704 -11.760 1.00 93.75 99 LYS A N 1
ATOM 784 C CA . LYS A 1 99 ? 1.567 6.272 -10.446 1.00 93.75 99 LYS A CA 1
ATOM 785 C C . LYS A 1 99 ? 0.053 6.345 -10.238 1.00 93.75 99 LYS A C 1
ATOM 787 O O . LYS A 1 99 ? -0.450 5.974 -9.180 1.00 93.75 99 LYS A O 1
ATOM 792 N N . LYS A 1 100 ? -0.698 6.789 -11.254 1.00 95.38 100 LYS A N 1
ATOM 793 C CA . LYS A 1 100 ? -2.168 6.827 -11.199 1.00 95.38 100 LYS A CA 1
ATOM 794 C C . LYS A 1 100 ? -2.768 5.427 -11.023 1.00 95.38 100 LYS A C 1
ATOM 796 O O . LYS A 1 100 ? -3.734 5.294 -10.278 1.00 95.38 100 LYS A O 1
ATOM 801 N N . ARG A 1 101 ? -2.210 4.397 -11.669 1.00 95.50 101 ARG A N 1
ATOM 802 C CA . ARG A 1 101 ? -2.662 3.001 -11.529 1.00 95.50 101 ARG A CA 1
ATOM 803 C C . ARG A 1 101 ? -2.451 2.476 -10.112 1.00 95.50 101 ARG A C 1
ATOM 805 O O . ARG A 1 101 ? -3.408 1.967 -9.536 1.00 95.50 101 ARG A O 1
ATOM 812 N N . TYR A 1 102 ? -1.268 2.669 -9.528 1.00 96.88 102 TYR A N 1
ATOM 813 C CA . TYR A 1 102 ? -1.007 2.295 -8.131 1.00 96.88 102 TYR A CA 1
ATOM 814 C C . TYR A 1 102 ? -1.940 3.015 -7.153 1.00 96.88 102 TYR A C 1
ATOM 816 O O . TYR A 1 102 ? -2.559 2.373 -6.308 1.00 96.88 102 TYR A O 1
ATOM 824 N N . ASN A 1 103 ? -2.124 4.328 -7.320 1.00 96.56 103 ASN A N 1
ATOM 825 C CA . ASN A 1 103 ? -3.039 5.101 -6.478 1.00 96.56 103 ASN A CA 1
ATOM 826 C C . ASN A 1 103 ? -4.494 4.624 -6.608 1.00 96.56 103 ASN A C 1
ATOM 828 O O . ASN A 1 103 ? -5.199 4.513 -5.609 1.00 96.56 103 ASN A O 1
ATOM 832 N N . LEU A 1 104 ? -4.952 4.325 -7.829 1.00 97.44 104 LEU A N 1
ATOM 833 C CA . LEU A 1 104 ? -6.304 3.817 -8.063 1.00 97.44 104 LEU A CA 1
ATOM 834 C C . LEU A 1 104 ? -6.497 2.418 -7.467 1.00 97.44 104 LEU A C 1
ATOM 836 O O . LEU A 1 104 ? -7.559 2.135 -6.914 1.00 97.44 104 LEU A O 1
ATOM 840 N N . TYR A 1 105 ? -5.487 1.554 -7.578 1.00 96.94 105 TYR A N 1
ATOM 841 C CA . TYR A 1 105 ? -5.492 0.242 -6.939 1.00 96.94 105 TYR A CA 1
ATOM 842 C C . TYR A 1 105 ? -5.625 0.385 -5.421 1.00 96.94 105 TYR A C 1
ATOM 844 O O . TYR A 1 105 ? -6.564 -0.149 -4.839 1.00 96.94 105 TYR A O 1
ATOM 852 N N . ALA A 1 106 ? -4.758 1.186 -4.799 1.00 98.19 106 ALA A N 1
ATOM 853 C CA . ALA A 1 106 ? -4.781 1.435 -3.361 1.00 98.19 106 ALA A CA 1
ATOM 854 C C . ALA A 1 106 ? -6.108 2.015 -2.875 1.00 98.19 106 ALA A C 1
ATOM 856 O O . ALA A 1 106 ? -6.619 1.600 -1.837 1.00 98.19 106 ALA A O 1
ATOM 857 N N . PHE A 1 107 ? -6.705 2.924 -3.647 1.00 97.38 107 PHE A N 1
ATOM 858 C CA . PHE A 1 107 ? -8.032 3.454 -3.354 1.00 97.38 107 PHE A CA 1
ATOM 859 C C . PHE A 1 107 ? -9.097 2.363 -3.338 1.00 97.38 107 PHE A C 1
ATOM 861 O O . PHE A 1 107 ? -9.831 2.238 -2.364 1.00 97.38 107 PHE A O 1
ATOM 868 N N . ARG A 1 108 ? -9.160 1.521 -4.371 1.00 98.00 108 ARG A N 1
ATOM 869 C CA . ARG A 1 108 ? -10.149 0.435 -4.429 1.00 98.00 108 ARG A CA 1
ATOM 870 C C . ARG A 1 108 ? -9.953 -0.579 -3.304 1.00 98.00 108 ARG A C 1
ATOM 872 O O . ARG A 1 108 ? -10.926 -0.964 -2.659 1.00 98.00 108 ARG A O 1
ATOM 879 N N . THR A 1 109 ? -8.709 -0.972 -3.050 1.00 98.31 109 THR A N 1
ATOM 880 C CA . THR A 1 109 ? -8.362 -1.931 -1.998 1.00 98.31 109 THR A CA 1
ATOM 881 C C . THR A 1 109 ? -8.695 -1.381 -0.615 1.00 98.31 109 THR A C 1
ATOM 883 O O . THR A 1 109 ? -9.403 -2.037 0.143 1.00 98.31 109 THR A O 1
ATOM 886 N N . SER A 1 110 ? -8.276 -0.150 -0.304 1.00 97.00 110 SER A N 1
ATOM 887 C CA . SER A 1 110 ? -8.578 0.480 0.986 1.00 97.00 110 SER A CA 1
ATOM 888 C C . SER A 1 110 ? -10.080 0.684 1.193 1.00 97.00 110 SER A C 1
ATOM 890 O O . SER A 1 110 ? -10.578 0.390 2.272 1.00 97.00 110 SER A O 1
ATOM 892 N N . GLN A 1 111 ? -10.841 1.076 0.167 1.00 96.50 111 GLN A N 1
ATOM 893 C CA . GLN A 1 111 ? -12.306 1.148 0.255 1.00 96.50 111 GLN A CA 1
ATOM 894 C C . GLN A 1 111 ? -12.935 -0.220 0.552 1.00 96.50 111 GLN A C 1
ATOM 896 O O . GLN A 1 111 ? -13.821 -0.326 1.402 1.00 96.50 111 GLN A O 1
ATOM 901 N N . SER A 1 112 ? -12.452 -1.284 -0.098 1.00 97.94 112 SER A N 1
ATOM 902 C CA . SER A 1 112 ? -12.901 -2.651 0.188 1.00 97.94 112 SER A CA 1
ATOM 903 C C . SER A 1 112 ? -12.594 -3.064 1.628 1.00 97.94 112 SER A C 1
ATOM 905 O O . SER A 1 112 ? -13.439 -3.667 2.285 1.00 97.94 112 SER A O 1
ATOM 907 N N . TRP A 1 113 ? -11.409 -2.723 2.135 1.00 98.06 113 TRP A N 1
ATOM 908 C CA . TRP A 1 113 ? -11.012 -2.967 3.521 1.00 98.06 113 TRP A CA 1
ATOM 909 C C . TRP A 1 113 ? -11.891 -2.218 4.518 1.00 98.06 113 TRP A C 1
ATOM 911 O O . TRP A 1 113 ? -12.394 -2.830 5.453 1.00 98.06 113 TRP A O 1
ATOM 921 N N . ILE A 1 114 ? -12.144 -0.926 4.298 1.00 95.69 114 ILE A N 1
ATOM 922 C CA . ILE A 1 114 ? -13.018 -0.121 5.162 1.00 95.69 114 ILE A CA 1
ATOM 923 C C . ILE A 1 114 ? -14.440 -0.687 5.186 1.00 95.69 114 ILE A C 1
ATOM 925 O O . ILE A 1 114 ? -15.031 -0.812 6.256 1.00 95.69 114 ILE A O 1
ATOM 929 N N . LYS A 1 115 ? -14.972 -1.109 4.033 1.00 96.75 115 LYS A N 1
ATOM 930 C CA . LYS A 1 115 ? -16.276 -1.779 3.971 1.00 96.75 115 LYS A CA 1
ATOM 931 C C . LYS A 1 115 ? -16.283 -3.089 4.765 1.00 96.75 115 LYS A C 1
ATOM 933 O O . LYS A 1 115 ? -17.243 -3.352 5.480 1.00 96.75 115 LYS A O 1
ATOM 938 N N . ALA A 1 116 ? -15.231 -3.899 4.648 1.00 97.38 116 ALA A N 1
ATOM 939 C CA . ALA A 1 116 ? -15.113 -5.148 5.397 1.00 97.38 116 ALA A CA 1
ATOM 940 C C . ALA A 1 116 ? -15.034 -4.904 6.912 1.00 97.38 116 ALA A C 1
ATOM 942 O O . ALA A 1 116 ? -15.689 -5.610 7.667 1.00 97.38 116 ALA A O 1
ATOM 943 N N . ILE A 1 117 ? -14.310 -3.866 7.342 1.00 97.19 117 ILE A N 1
ATOM 944 C CA . ILE A 1 117 ? -14.242 -3.437 8.746 1.00 97.19 117 ILE A CA 1
ATOM 945 C C . ILE A 1 117 ? -15.623 -3.023 9.258 1.00 97.19 117 ILE A C 1
ATOM 947 O O . ILE A 1 117 ? -16.016 -3.433 10.342 1.00 97.19 117 ILE A O 1
ATOM 951 N N . GLY A 1 118 ? -16.381 -2.247 8.477 1.00 94.94 118 GLY A N 1
ATOM 952 C CA . GLY A 1 118 ? -17.735 -1.833 8.859 1.00 94.94 118 GLY A CA 1
ATOM 953 C C . GLY A 1 118 ? -18.719 -2.997 9.031 1.00 94.94 118 GLY A C 1
ATOM 954 O O . GLY A 1 118 ? -19.702 -2.856 9.751 1.00 94.94 118 GLY A O 1
ATOM 955 N N . ASN A 1 119 ? -18.441 -4.146 8.409 1.00 97.19 119 ASN A N 1
ATOM 956 C CA . ASN A 1 119 ? -19.244 -5.365 8.520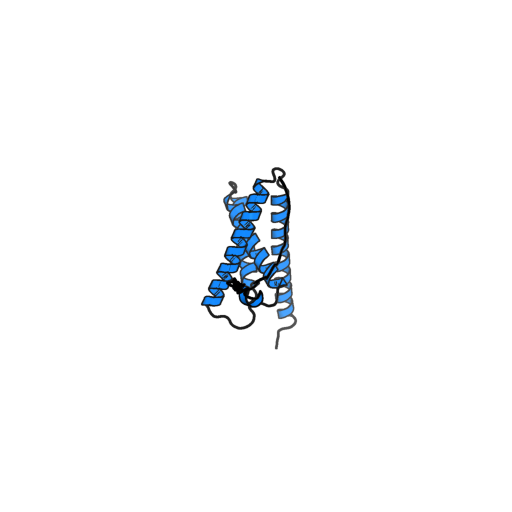 1.00 97.19 119 ASN A CA 1
ATOM 957 C C . ASN A 1 119 ? -18.748 -6.329 9.617 1.00 97.19 119 ASN A C 1
ATOM 959 O O . ASN A 1 119 ? -19.316 -7.410 9.758 1.00 97.19 119 ASN A O 1
ATOM 963 N N . ASP A 1 120 ? -17.700 -5.972 10.364 1.00 97.38 120 ASP A N 1
ATOM 964 C CA . ASP A 1 120 ? -17.086 -6.812 11.393 1.00 97.38 120 ASP A CA 1
ATOM 965 C C . ASP A 1 120 ? -17.104 -6.110 12.766 1.00 97.38 120 ASP A C 1
ATOM 967 O O . ASP A 1 120 ? -16.161 -5.392 13.116 1.00 97.38 120 ASP A O 1
ATOM 971 N N . PRO A 1 121 ? -18.168 -6.300 13.568 1.00 92.81 121 PRO A N 1
ATOM 972 C CA . PRO A 1 121 ? -18.317 -5.626 14.858 1.00 92.81 121 PRO A CA 1
ATOM 973 C C . PRO A 1 121 ? -17.280 -6.072 15.899 1.00 92.81 121 PRO A C 1
ATOM 975 O O . PRO A 1 121 ? -17.025 -5.339 16.852 1.00 92.81 121 PRO A O 1
ATOM 978 N N . GLU A 1 122 ? -16.664 -7.244 15.725 1.00 95.75 122 GLU A N 1
ATOM 979 C CA . GLU A 1 122 ? -15.615 -7.748 16.618 1.00 95.75 122 GLU A CA 1
ATOM 980 C C . GLU A 1 122 ? -14.263 -7.049 16.386 1.00 95.75 122 GLU A C 1
ATOM 982 O O . GLU A 1 122 ? -13.361 -7.131 17.221 1.00 95.75 122 GLU A O 1
ATOM 987 N N . GLY A 1 123 ? -14.105 -6.339 15.262 1.00 95.19 123 GLY A N 1
ATOM 988 C CA . GLY A 1 123 ? -12.894 -5.586 14.927 1.00 95.19 123 GLY A CA 1
ATOM 989 C C . GLY A 1 123 ? -11.690 -6.452 14.536 1.00 95.19 123 GLY A C 1
ATOM 990 O O . GLY A 1 123 ? -10.569 -5.941 14.419 1.00 95.19 123 GLY A O 1
ATOM 991 N N . ASN A 1 124 ? -11.898 -7.747 14.299 1.00 97.69 124 ASN A N 1
ATOM 992 C CA . ASN A 1 124 ? -10.876 -8.693 13.858 1.00 97.69 124 ASN A CA 1
ATOM 993 C C . ASN A 1 124 ? -10.278 -8.296 12.503 1.00 97.69 124 ASN A C 1
ATOM 995 O O . ASN A 1 124 ? -9.060 -8.319 12.331 1.00 97.69 124 ASN A O 1
ATOM 999 N N . VAL A 1 125 ? -11.107 -7.871 11.552 1.00 97.69 125 VAL A N 1
ATOM 1000 C CA . VAL A 1 125 ? -10.700 -7.415 10.219 1.00 97.69 125 VAL A CA 1
ATOM 1001 C C . VAL A 1 125 ? -9.807 -6.184 10.335 1.00 97.69 125 VAL A C 1
ATOM 1003 O O . VAL A 1 125 ? -8.733 -6.151 9.736 1.00 97.69 125 VAL A O 1
ATOM 1006 N N . PHE A 1 126 ? -10.188 -5.198 11.156 1.00 97.25 126 PHE A N 1
ATOM 1007 C CA . PHE A 1 126 ? -9.360 -4.010 11.385 1.00 97.25 126 PHE A CA 1
ATOM 1008 C C . PHE A 1 126 ? -7.995 -4.384 11.973 1.00 97.25 126 PHE A C 1
ATOM 1010 O O . PHE A 1 126 ? -6.957 -3.907 11.502 1.00 97.25 126 PHE A O 1
ATOM 1017 N N . LYS A 1 127 ? -7.989 -5.260 12.984 1.00 97.62 127 LYS A N 1
ATOM 1018 C CA . LYS A 1 127 ? -6.770 -5.742 13.640 1.00 97.62 127 LYS A CA 1
ATOM 1019 C C . LYS A 1 127 ? -5.858 -6.493 12.670 1.00 97.62 127 LYS A C 1
ATOM 1021 O O . LYS A 1 127 ? -4.658 -6.226 12.654 1.00 97.62 127 LYS A O 1
ATOM 1026 N N . ASN A 1 128 ? -6.414 -7.387 11.858 1.00 98.12 128 ASN A N 1
ATOM 1027 C CA . ASN A 1 128 ? -5.657 -8.188 10.897 1.00 98.12 128 ASN A CA 1
ATOM 1028 C C . ASN A 1 128 ? -5.047 -7.311 9.803 1.00 98.12 128 ASN A C 1
ATOM 1030 O O . ASN A 1 128 ? -3.838 -7.348 9.618 1.00 98.12 128 ASN A O 1
ATOM 1034 N N . ILE A 1 129 ? -5.833 -6.426 9.182 1.00 98.25 129 ILE A N 1
ATOM 1035 C CA . ILE A 1 129 ? -5.327 -5.498 8.156 1.00 98.25 129 ILE A CA 1
ATOM 1036 C C . ILE A 1 129 ? -4.236 -4.593 8.732 1.00 98.25 129 ILE A C 1
ATOM 1038 O O . ILE A 1 129 ? -3.201 -4.378 8.104 1.00 98.25 129 ILE A O 1
ATOM 1042 N N . THR A 1 130 ? -4.434 -4.086 9.952 1.00 98.00 130 THR A N 1
ATOM 1043 C CA . THR A 1 130 ? -3.421 -3.276 10.640 1.00 98.00 130 THR A CA 1
ATOM 1044 C C . THR A 1 130 ? -2.132 -4.064 10.847 1.00 98.00 130 THR A C 1
ATOM 1046 O O . THR A 1 130 ? -1.056 -3.553 10.537 1.00 98.00 130 THR A O 1
ATOM 1049 N N . LYS A 1 131 ? -2.225 -5.303 11.343 1.00 98.12 131 LYS A N 1
ATOM 1050 C CA . LYS A 1 131 ? -1.073 -6.185 11.553 1.00 98.12 131 LYS A CA 1
ATOM 1051 C C . LYS A 1 131 ? -0.347 -6.462 10.239 1.00 98.12 131 LYS A C 1
ATOM 1053 O O . LYS A 1 131 ? 0.859 -6.250 10.176 1.00 98.12 131 LYS A O 1
ATOM 1058 N N . ASP A 1 132 ? -1.076 -6.854 9.201 1.00 98.19 132 ASP A N 1
ATOM 1059 C CA . ASP A 1 132 ? -0.517 -7.182 7.891 1.00 98.19 132 ASP A CA 1
ATOM 1060 C C . ASP A 1 132 ? 0.190 -5.970 7.276 1.00 98.19 132 ASP A C 1
ATOM 1062 O O . ASP A 1 132 ? 1.308 -6.085 6.774 1.00 98.19 132 ASP A O 1
ATOM 1066 N N . CYS A 1 133 ? -0.401 -4.779 7.394 1.00 98.50 133 CYS A N 1
ATOM 1067 C CA . CYS A 1 133 ? 0.219 -3.549 6.920 1.00 98.50 133 CYS A CA 1
ATOM 1068 C C . CYS A 1 133 ? 1.463 -3.147 7.716 1.00 98.50 133 CYS A C 1
ATOM 1070 O O . CYS A 1 133 ? 2.448 -2.710 7.119 1.00 98.50 133 CYS A O 1
ATOM 1072 N N . VAL A 1 134 ? 1.459 -3.298 9.044 1.00 98.06 134 VAL A N 1
ATOM 1073 C CA . VAL A 1 134 ? 2.664 -3.066 9.858 1.00 98.06 134 VAL A CA 1
ATOM 1074 C C . VAL A 1 134 ? 3.764 -4.055 9.473 1.00 98.06 134 VAL A C 1
ATOM 1076 O O . VAL A 1 134 ? 4.902 -3.635 9.270 1.00 98.06 134 VAL A O 1
ATOM 1079 N N . SER A 1 135 ? 3.433 -5.337 9.307 1.00 97.88 135 SER A N 1
ATOM 1080 C CA . SER A 1 135 ? 4.389 -6.361 8.879 1.00 97.88 135 SER A CA 1
ATOM 1081 C C . SER A 1 135 ? 4.943 -6.089 7.480 1.00 97.88 135 SER A C 1
ATOM 1083 O O . SER A 1 135 ? 6.145 -6.216 7.275 1.00 97.88 135 SER A O 1
ATOM 1085 N N . ALA A 1 136 ? 4.114 -5.644 6.532 1.00 97.62 136 ALA A N 1
ATOM 1086 C CA . ALA A 1 136 ? 4.572 -5.270 5.195 1.00 97.62 136 ALA A CA 1
ATOM 1087 C C . ALA A 1 136 ? 5.580 -4.108 5.230 1.00 97.62 136 ALA A C 1
ATOM 1089 O O . ALA A 1 136 ? 6.614 -4.178 4.572 1.00 97.62 136 ALA A O 1
ATOM 1090 N N . ILE A 1 137 ? 5.316 -3.070 6.034 1.00 97.75 137 ILE A N 1
ATOM 1091 C CA . ILE A 1 137 ? 6.249 -1.947 6.227 1.00 97.75 137 ILE A CA 1
ATOM 1092 C C . ILE A 1 137 ? 7.573 -2.441 6.823 1.00 97.75 137 ILE A C 1
ATOM 1094 O O . ILE A 1 137 ? 8.635 -2.107 6.309 1.00 97.75 137 ILE A O 1
ATOM 1098 N N . GLN A 1 138 ? 7.512 -3.241 7.890 1.00 95.62 138 GLN A N 1
ATOM 1099 C CA . GLN A 1 138 ? 8.701 -3.746 8.583 1.00 95.62 138 GLN A CA 1
ATOM 1100 C C . GLN A 1 138 ? 9.566 -4.638 7.691 1.00 95.62 138 GLN A C 1
ATOM 1102 O O . GLN A 1 138 ? 10.790 -4.533 7.725 1.00 95.62 138 GLN A O 1
ATOM 1107 N N . ASN A 1 139 ? 8.936 -5.494 6.887 1.00 94.12 139 ASN A N 1
ATOM 1108 C CA . ASN A 1 139 ? 9.649 -6.360 5.956 1.00 94.12 139 ASN A CA 1
ATOM 1109 C C . ASN A 1 139 ? 10.405 -5.543 4.904 1.00 94.12 139 ASN A C 1
ATOM 1111 O O . ASN A 1 139 ? 11.557 -5.849 4.614 1.00 94.12 139 ASN A O 1
ATOM 1115 N N . GLU A 1 140 ? 9.794 -4.488 4.365 1.00 94.00 140 GLU A N 1
ATOM 1116 C CA . GLU A 1 140 ? 10.446 -3.654 3.350 1.00 94.00 140 GLU A CA 1
ATOM 1117 C C . GLU A 1 140 ? 11.538 -2.754 3.933 1.00 94.00 140 GLU A C 1
ATOM 1119 O O . GLU A 1 140 ? 12.598 -2.628 3.327 1.00 94.00 140 GLU A O 1
ATOM 1124 N N . ASP A 1 141 ? 11.364 -2.222 5.147 1.00 90.00 141 ASP A N 1
ATOM 1125 C CA . ASP A 1 141 ? 12.460 -1.543 5.855 1.00 90.00 141 ASP A CA 1
ATOM 1126 C C . ASP A 1 141 ? 13.666 -2.472 6.067 1.00 90.00 141 ASP A C 1
ATOM 1128 O O . ASP A 1 141 ? 14.822 -2.050 5.979 1.00 90.00 141 ASP A O 1
ATOM 1132 N N . PHE A 1 142 ? 13.403 -3.740 6.396 1.00 90.50 142 PHE A N 1
ATOM 1133 C CA . PHE A 1 142 ? 14.447 -4.729 6.623 1.00 90.50 142 PHE A CA 1
ATOM 1134 C C . PHE A 1 142 ? 15.196 -5.062 5.329 1.00 90.50 142 PHE A C 1
ATOM 1136 O O . PHE A 1 142 ? 16.427 -5.076 5.336 1.00 90.50 142 PHE A O 1
ATOM 1143 N N . ILE A 1 143 ? 14.475 -5.260 4.220 1.00 87.88 143 ILE A N 1
ATOM 1144 C CA . ILE A 1 143 ? 15.071 -5.486 2.894 1.00 87.88 143 ILE A CA 1
ATOM 1145 C C . ILE A 1 143 ? 15.926 -4.280 2.480 1.00 87.88 143 ILE A C 1
ATOM 1147 O O . ILE A 1 143 ? 17.095 -4.459 2.152 1.00 87.88 143 ILE A O 1
ATOM 1151 N N . ASP A 1 144 ? 15.403 -3.056 2.589 1.00 82.56 144 ASP A N 1
ATOM 1152 C CA . ASP A 1 144 ? 16.154 -1.831 2.271 1.00 82.56 144 ASP A CA 1
ATOM 1153 C C . ASP A 1 144 ? 17.414 -1.678 3.147 1.00 82.56 144 ASP A C 1
ATOM 1155 O O . ASP A 1 144 ? 18.484 -1.283 2.675 1.00 82.56 144 ASP A O 1
ATOM 1159 N N . THR A 1 145 ? 17.331 -2.058 4.425 1.00 82.44 145 THR A N 1
ATOM 1160 C CA . THR A 1 145 ? 18.490 -2.063 5.329 1.00 82.44 145 THR A CA 1
ATOM 1161 C C . THR A 1 145 ? 19.549 -3.078 4.892 1.00 82.44 145 THR A C 1
ATOM 1163 O O . THR A 1 145 ? 20.740 -2.750 4.894 1.00 82.44 145 THR A O 1
ATOM 1166 N N . ILE A 1 146 ? 19.139 -4.289 4.499 1.00 84.31 146 ILE A N 1
ATOM 1167 C CA . ILE A 1 146 ? 20.045 -5.313 3.962 1.00 84.31 146 ILE A CA 1
ATOM 1168 C C . ILE A 1 146 ? 20.706 -4.817 2.679 1.00 84.31 146 ILE A C 1
ATOM 1170 O O . ILE A 1 146 ? 21.926 -4.909 2.567 1.00 84.31 146 ILE A O 1
ATOM 1174 N N . ASP A 1 147 ? 19.945 -4.244 1.749 1.00 79.00 147 ASP A N 1
ATOM 1175 C CA . ASP A 1 147 ? 20.475 -3.752 0.476 1.00 79.00 147 ASP A CA 1
ATOM 1176 C C . ASP A 1 147 ? 21.503 -2.635 0.698 1.00 79.00 147 ASP A C 1
ATOM 1178 O O . ASP A 1 147 ? 22.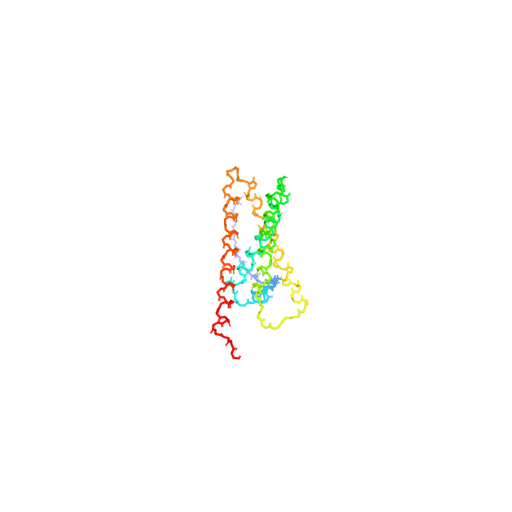593 -2.645 0.118 1.00 79.00 147 ASP A O 1
ATOM 1182 N N . LYS A 1 148 ? 21.216 -1.694 1.606 1.00 78.69 148 LYS A N 1
ATOM 1183 C CA . LYS A 1 148 ? 22.167 -0.644 2.010 1.00 78.69 148 LYS A CA 1
ATOM 1184 C C . LYS A 1 148 ? 23.430 -1.217 2.643 1.00 78.6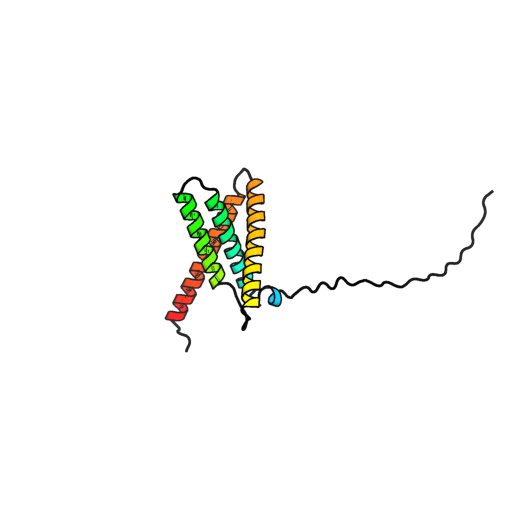9 148 LYS A C 1
ATOM 1186 O O . LYS A 1 148 ? 24.516 -0.689 2.402 1.00 78.69 148 LYS A O 1
ATOM 1191 N N . LEU A 1 149 ? 23.310 -2.267 3.454 1.00 78.38 149 LEU A N 1
ATOM 1192 C CA . LEU A 1 149 ? 24.458 -2.930 4.070 1.00 78.38 149 LEU A CA 1
ATOM 1193 C C . LEU A 1 149 ? 25.289 -3.685 3.024 1.00 78.38 149 LEU A C 1
ATOM 1195 O O . LEU A 1 149 ? 26.508 -3.527 2.991 1.00 78.38 149 LEU A O 1
ATOM 1199 N N . HIS A 1 150 ? 24.642 -4.442 2.138 1.00 75.44 150 HIS A N 1
ATOM 1200 C CA . HIS A 1 150 ? 25.290 -5.163 1.046 1.00 75.44 150 HIS A CA 1
ATOM 1201 C C . HIS A 1 150 ? 26.080 -4.209 0.145 1.00 75.44 150 HIS A C 1
ATOM 1203 O O . HIS A 1 150 ? 27.262 -4.437 -0.091 1.00 75.44 150 HIS A O 1
ATOM 1209 N N . ASN A 1 151 ? 25.484 -3.083 -0.252 1.00 73.31 151 ASN A N 1
ATOM 1210 C CA . ASN A 1 151 ? 26.148 -2.075 -1.084 1.00 73.31 151 ASN A CA 1
ATOM 1211 C C . ASN A 1 151 ? 27.359 -1.412 -0.399 1.00 73.31 151 ASN A C 1
ATOM 1213 O O . ASN A 1 151 ? 28.258 -0.931 -1.084 1.00 73.31 151 ASN A O 1
ATOM 1217 N N . LYS A 1 152 ? 27.406 -1.378 0.941 1.00 75.62 152 LYS A N 1
ATOM 1218 C CA . LYS A 1 152 ? 28.575 -0.892 1.695 1.00 75.62 152 LYS A CA 1
ATOM 1219 C C . LYS A 1 152 ? 29.699 -1.923 1.778 1.00 75.62 152 LYS A C 1
ATOM 1221 O O . LYS A 1 152 ? 30.862 -1.538 1.800 1.00 75.62 152 LYS A O 1
ATOM 1226 N N . ILE A 1 153 ? 29.356 -3.208 1.874 1.00 78.31 153 ILE A N 1
ATOM 1227 C CA . ILE A 1 153 ? 30.321 -4.309 2.034 1.00 78.31 153 ILE A CA 1
ATOM 1228 C C . ILE A 1 153 ? 30.859 -4.777 0.675 1.00 78.31 153 ILE A C 1
ATOM 1230 O O . ILE A 1 153 ? 32.004 -5.204 0.563 1.00 78.31 153 ILE A O 1
ATOM 1234 N N . SER A 1 154 ? 30.044 -4.690 -0.370 1.00 64.69 154 SER A N 1
ATOM 1235 C CA . SER A 1 154 ? 30.385 -5.068 -1.739 1.00 64.69 154 SER A CA 1
ATOM 1236 C C . SER A 1 154 ? 29.959 -3.946 -2.684 1.00 64.69 154 SER A C 1
ATOM 1238 O O . SER A 1 154 ? 28.945 -4.077 -3.373 1.00 64.69 154 SER A O 1
ATOM 1240 N N . PRO A 1 155 ? 30.687 -2.812 -2.695 1.00 56.03 155 PRO A N 1
ATOM 1241 C CA . PRO A 1 155 ? 30.407 -1.751 -3.649 1.00 56.03 155 PRO A CA 1
ATOM 1242 C C . PRO A 1 155 ? 30.504 -2.333 -5.061 1.00 56.03 155 PRO A C 1
ATOM 1244 O O . PRO A 1 155 ? 31.490 -2.992 -5.399 1.00 56.03 155 PRO A O 1
ATOM 1247 N N . LYS A 1 156 ? 29.455 -2.138 -5.871 1.00 52.88 156 LYS A N 1
ATOM 1248 C CA . LYS A 1 156 ? 29.518 -2.478 -7.297 1.00 52.88 156 LYS A CA 1
ATOM 1249 C C . LYS A 1 156 ? 30.720 -1.743 -7.919 1.00 52.88 156 LYS A C 1
ATOM 1251 O O . LYS A 1 156 ? 30.896 -0.568 -7.587 1.00 52.88 156 LYS A O 1
ATOM 1256 N N . PRO A 1 157 ? 31.531 -2.418 -8.754 1.00 47.84 157 PRO A N 1
ATOM 1257 C CA . PRO A 1 157 ? 32.603 -1.767 -9.501 1.00 47.84 157 PRO A CA 1
ATOM 1258 C C . PRO A 1 157 ? 32.067 -0.663 -10.419 1.00 47.84 157 PRO A C 1
ATOM 1260 O O . PRO A 1 157 ? 30.892 -0.766 -10.851 1.00 47.84 157 PRO A O 1
#